Protein AF-A0A7C6XAA3-F1 (afdb_monomer_lite)

Foldseek 3Di:
DDDDDDDDDDDDDDDDDDDDPPPPPDPPPPPPPPPDDQQPPLQCPVPQVQKDDDPQKGWDQPDGPDDRIDIDGDDPDPPDDDDTDGDGDDDPPDDDDDDDDDAADQADDDAQGDWDKDWDADPVGTDDIDTPRHHHHD

Structure (mmCIF, N/CA/C/O backbone):
data_AF-A0A7C6XAA3-F1
#
_entry.id   AF-A0A7C6XAA3-F1
#
loop_
_atom_site.gro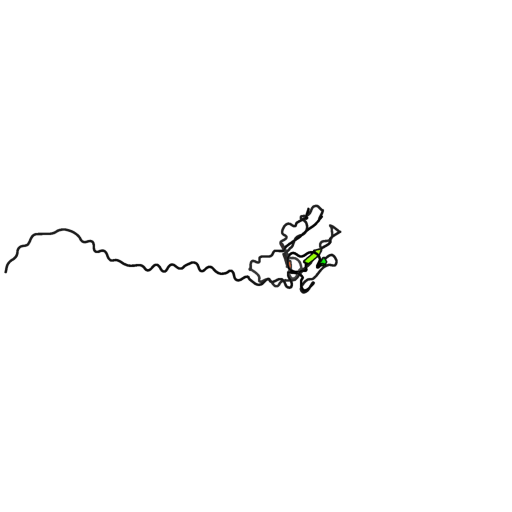up_PDB
_atom_site.id
_atom_site.type_symbol
_atom_site.label_atom_id
_atom_site.label_alt_id
_atom_site.label_comp_id
_atom_site.label_asym_id
_atom_site.label_entity_id
_atom_site.label_seq_id
_atom_site.pdbx_PDB_ins_code
_atom_site.Cartn_x
_atom_site.Cartn_y
_atom_site.Cartn_z
_atom_site.occupancy
_atom_site.B_iso_or_equiv
_atom_site.auth_seq_id
_atom_site.auth_comp_id
_atom_site.auth_asym_id
_atom_site.auth_atom_id
_atom_site.pdbx_PDB_model_num
ATOM 1 N N . MET A 1 1 ? -56.522 -53.505 77.353 1.00 36.16 1 MET A N 1
ATOM 2 C CA . MET A 1 1 ? -56.078 -54.517 78.334 1.00 36.16 1 MET A CA 1
ATOM 3 C C . MET A 1 1 ? -54.558 -54.628 78.217 1.00 36.16 1 MET A C 1
ATOM 5 O O . MET A 1 1 ? -54.114 -54.960 77.136 1.00 36.16 1 MET A O 1
ATOM 9 N N . ILE A 1 2 ? -53.835 -54.215 79.269 1.00 33.59 2 ILE A N 1
ATOM 10 C CA . ILE A 1 2 ? -52.458 -54.555 79.731 1.00 33.59 2 ILE A CA 1
ATOM 11 C C . ILE A 1 2 ? -51.347 -54.924 78.692 1.00 33.59 2 ILE A C 1
ATOM 13 O O . ILE A 1 2 ? -51.520 -55.818 77.875 1.00 33.59 2 ILE A O 1
ATOM 17 N N . HIS A 1 3 ? -50.172 -54.269 78.796 1.00 34.50 3 HIS A N 1
ATOM 18 C CA . HIS A 1 3 ? -48.924 -54.487 78.011 1.00 34.50 3 HIS A CA 1
ATOM 19 C C . HIS A 1 3 ? -48.071 -55.687 78.526 1.00 34.50 3 HIS A C 1
ATOM 21 O O . HIS A 1 3 ? -48.360 -56.170 79.621 1.00 34.50 3 HIS A O 1
ATOM 27 N N . PRO A 1 4 ? -47.040 -56.189 77.792 1.00 48.34 4 PRO A N 1
ATOM 28 C CA . PRO A 1 4 ? -45.675 -55.592 77.729 1.00 48.34 4 PRO A CA 1
ATOM 29 C C . PRO A 1 4 ? -45.089 -55.546 76.285 1.00 48.34 4 PRO A C 1
ATOM 31 O O . PRO A 1 4 ? -45.446 -56.362 75.448 1.00 48.34 4 PRO A O 1
ATOM 34 N N . LEU A 1 5 ? -44.303 -54.558 75.828 1.00 41.59 5 LEU A N 1
ATOM 35 C CA . LEU A 1 5 ? -42.982 -54.052 76.265 1.00 41.59 5 LEU A CA 1
ATOM 36 C C . LEU A 1 5 ? -41.812 -55.054 76.155 1.00 41.59 5 LEU A C 1
ATOM 38 O O . LEU A 1 5 ? -41.579 -55.815 77.083 1.00 41.59 5 LEU A O 1
ATOM 42 N N . TYR A 1 6 ? -41.005 -54.925 75.091 1.00 39.94 6 TYR A N 1
ATOM 43 C CA . TYR A 1 6 ? -39.543 -55.123 75.112 1.00 39.94 6 TYR A CA 1
ATOM 44 C C . TYR A 1 6 ? -38.857 -54.126 74.154 1.00 39.94 6 TYR A C 1
ATOM 46 O O . TYR A 1 6 ? -39.499 -53.544 73.280 1.00 39.94 6 TYR A O 1
ATOM 54 N N . SER A 1 7 ? -37.578 -53.842 74.401 1.00 41.66 7 SER A N 1
ATOM 55 C CA . SER A 1 7 ? -36.914 -52.575 74.057 1.00 41.66 7 SER A CA 1
ATOM 56 C C . SER A 1 7 ? -36.019 -52.577 72.805 1.00 41.66 7 SER A C 1
ATOM 58 O O . SER A 1 7 ? -35.316 -53.546 72.545 1.00 41.66 7 SER A O 1
ATOM 60 N N . PHE A 1 8 ? -36.017 -51.416 72.126 1.00 38.66 8 PHE A N 1
ATOM 61 C CA . PHE A 1 8 ? -34.924 -50.678 71.437 1.00 38.66 8 PHE A CA 1
ATOM 62 C C . PHE A 1 8 ? -33.473 -51.214 71.560 1.00 38.66 8 PHE A C 1
ATOM 64 O O . PHE A 1 8 ? -33.166 -51.783 72.608 1.00 38.66 8 PHE A O 1
ATOM 71 N N . PRO A 1 9 ? -32.515 -50.898 70.639 1.00 58.03 9 PRO A N 1
ATOM 72 C CA . PRO A 1 9 ? -32.498 -49.878 69.548 1.00 58.03 9 PRO A CA 1
ATOM 73 C C . PRO A 1 9 ? -32.316 -50.508 68.116 1.00 58.03 9 PRO A C 1
ATOM 75 O O . PRO A 1 9 ? -32.640 -51.677 67.980 1.00 58.03 9 PRO A O 1
ATOM 78 N N . TRP A 1 10 ? -31.838 -49.902 66.996 1.00 34.19 10 TRP A N 1
ATOM 79 C CA . TRP A 1 10 ? -31.303 -48.556 66.653 1.00 34.19 10 TRP A CA 1
ATOM 80 C C . TRP A 1 10 ? -31.579 -48.090 65.184 1.00 34.19 10 TRP A C 1
ATOM 82 O O . TRP A 1 10 ? -31.523 -48.871 64.246 1.00 34.19 10 TRP A O 1
ATOM 92 N N . ARG A 1 11 ? -31.742 -46.761 65.022 1.00 43.72 11 ARG A N 1
ATOM 93 C CA . ARG A 1 11 ? -31.276 -45.827 63.948 1.00 43.72 11 ARG A CA 1
ATOM 94 C C . ARG A 1 11 ? -31.493 -46.096 62.433 1.00 43.72 11 ARG A C 1
ATOM 96 O O . ARG A 1 11 ? -30.630 -46.609 61.736 1.00 43.72 11 ARG A O 1
ATOM 103 N N . LEU A 1 12 ? -32.584 -45.494 61.941 1.00 47.97 12 LEU A N 1
ATOM 104 C CA . LEU A 1 12 ? -32.728 -44.601 60.763 1.00 47.97 12 LEU A CA 1
ATOM 105 C C . LEU A 1 12 ? -31.560 -44.421 59.760 1.00 47.97 12 LEU A C 1
ATOM 107 O O . LEU A 1 12 ? -30.482 -43.964 60.136 1.00 47.97 12 LEU A O 1
ATOM 111 N N . ALA A 1 13 ? -31.906 -44.477 58.466 1.00 40.84 13 ALA A N 1
ATOM 112 C CA . ALA A 1 13 ? -31.359 -43.592 57.428 1.00 40.84 13 ALA A CA 1
ATOM 113 C C . ALA A 1 13 ? -32.407 -43.327 56.321 1.00 40.84 13 ALA A C 1
ATOM 115 O O . ALA A 1 13 ? -32.604 -44.142 55.423 1.00 40.84 13 ALA A O 1
ATOM 116 N N . THR A 1 14 ? -33.106 -42.191 56.388 1.00 50.28 14 THR A N 1
ATOM 117 C CA . THR A 1 14 ? -34.051 -41.739 55.350 1.00 50.28 14 THR A CA 1
ATOM 118 C C . THR A 1 14 ? -33.291 -41.038 54.221 1.00 50.28 14 THR A C 1
ATOM 120 O O . THR A 1 14 ? -32.692 -39.989 54.445 1.00 50.28 14 THR A O 1
ATOM 123 N N . GLY A 1 15 ? -33.319 -41.590 53.005 1.00 40.31 15 GLY A N 1
ATOM 124 C CA . GLY A 1 15 ? -32.700 -40.978 51.824 1.00 40.31 15 GLY A CA 1
ATOM 125 C C . GLY A 1 15 ? -33.667 -40.063 51.071 1.00 40.31 15 GLY A C 1
ATOM 126 O O . GLY A 1 15 ? -34.542 -40.548 50.359 1.00 40.31 15 GLY A O 1
ATOM 127 N N . LEU A 1 16 ? -33.503 -38.744 51.203 1.00 44.72 16 LEU A N 1
ATOM 128 C CA . LEU A 1 16 ? -34.243 -37.752 50.417 1.00 44.72 16 LEU A CA 1
ATOM 129 C C . LEU A 1 16 ? -33.559 -37.567 49.049 1.00 44.72 16 LEU A C 1
ATOM 131 O O . LEU A 1 16 ? -32.454 -37.030 48.983 1.00 44.72 16 LEU A O 1
ATOM 135 N N . VAL A 1 17 ? -34.197 -37.989 47.954 1.00 45.12 17 VAL A N 1
ATOM 136 C CA . VAL A 1 17 ? -33.657 -37.778 46.598 1.00 45.12 17 VAL A CA 1
ATOM 137 C C . VAL A 1 17 ? -34.003 -36.368 46.118 1.00 45.12 17 VAL A C 1
ATOM 139 O O . VAL A 1 17 ? -35.103 -36.118 45.630 1.00 45.12 17 VAL A O 1
ATOM 142 N N . VAL A 1 18 ? -33.048 -35.443 46.231 1.00 46.06 18 VAL A N 1
ATOM 143 C CA . VAL A 1 18 ? -33.117 -34.134 45.564 1.00 46.06 18 VAL A CA 1
ATOM 144 C C . VAL A 1 18 ? -32.502 -34.269 44.174 1.00 46.06 18 VAL A C 1
ATOM 146 O O . VAL A 1 18 ? -31.283 -34.304 44.021 1.00 46.06 18 VAL A O 1
ATOM 149 N N . ALA A 1 19 ? -33.347 -34.342 43.147 1.00 46.38 19 ALA A N 1
ATOM 150 C CA . ALA A 1 19 ? -32.900 -34.306 41.761 1.00 46.38 19 ALA A CA 1
ATOM 151 C C . ALA A 1 19 ? -32.546 -32.861 41.359 1.00 46.38 19 ALA A C 1
ATOM 153 O O . ALA A 1 19 ? -33.419 -32.085 40.971 1.00 46.38 19 ALA A O 1
ATOM 154 N N . LEU A 1 20 ? -31.262 -32.492 41.443 1.00 46.56 20 LEU A N 1
ATOM 155 C CA . LEU A 1 20 ? -30.773 -31.258 40.823 1.00 46.56 20 LEU A CA 1
ATOM 156 C C . LEU A 1 20 ? -30.768 -31.411 39.296 1.00 46.56 20 LEU A C 1
ATOM 158 O O . LEU A 1 20 ? -29.920 -32.100 38.729 1.00 46.56 20 LEU A O 1
ATOM 162 N N . LEU A 1 21 ? -31.681 -30.706 38.628 1.00 50.47 21 LEU A N 1
ATOM 163 C CA . LEU A 1 21 ? -31.586 -30.437 37.195 1.00 50.47 21 LEU A CA 1
ATOM 164 C C . LEU A 1 21 ? -30.435 -29.454 36.945 1.00 50.47 21 LEU A C 1
ATOM 166 O O . LEU A 1 21 ? -30.611 -28.237 36.991 1.00 50.47 21 LEU A O 1
ATOM 170 N N . LEU A 1 22 ? -29.246 -29.994 36.674 1.00 52.75 22 LEU A N 1
ATOM 171 C CA . LEU A 1 22 ? -28.135 -29.228 36.116 1.00 52.75 22 LEU A CA 1
ATOM 172 C C . LEU A 1 22 ? -28.499 -28.803 34.690 1.00 52.75 22 LEU A C 1
ATOM 174 O O . LEU A 1 22 ? -28.335 -29.566 33.738 1.00 52.75 22 LEU A O 1
ATOM 178 N N . LEU A 1 23 ? -28.988 -27.571 34.544 1.00 56.72 23 LEU A N 1
ATOM 179 C CA . LEU A 1 23 ? -29.132 -26.940 33.240 1.00 56.72 23 LEU A CA 1
ATOM 180 C C . LEU A 1 23 ? -27.726 -26.664 32.691 1.00 56.72 23 LEU A C 1
ATOM 182 O O . LEU A 1 23 ? -27.090 -25.672 33.044 1.00 56.72 23 LEU A O 1
ATOM 186 N N . ALA A 1 24 ? -27.222 -27.577 31.862 1.00 61.69 24 ALA A N 1
ATOM 187 C CA . ALA A 1 24 ? -25.940 -27.414 31.197 1.00 61.69 24 ALA A CA 1
ATOM 188 C C . ALA A 1 24 ? -26.014 -26.210 30.246 1.00 61.69 24 ALA A C 1
ATOM 190 O O . ALA A 1 24 ? -26.561 -26.302 29.146 1.00 61.69 24 ALA A O 1
ATOM 191 N N . ALA A 1 25 ? -25.460 -25.076 30.676 1.00 64.69 25 ALA A N 1
ATOM 192 C CA . ALA A 1 25 ? -25.227 -23.929 29.816 1.00 64.69 25 ALA A CA 1
ATOM 193 C C . ALA A 1 25 ? -24.157 -24.310 28.785 1.00 64.69 25 ALA A C 1
ATOM 195 O O . ALA A 1 25 ? -22.958 -24.167 29.028 1.00 64.69 25 ALA A O 1
ATOM 196 N N . ALA A 1 26 ? -24.595 -24.853 27.647 1.00 67.62 26 ALA A N 1
ATOM 197 C CA . ALA A 1 26 ? -23.713 -25.120 26.524 1.00 67.62 26 ALA A CA 1
ATOM 198 C C . ALA A 1 26 ? -23.015 -23.808 26.123 1.00 67.62 26 ALA A C 1
ATOM 200 O O . ALA A 1 26 ? -23.697 -22.782 26.006 1.00 67.62 26 ALA A O 1
ATOM 201 N N . PRO A 1 27 ? -21.686 -23.805 25.905 1.00 57.78 27 PRO A N 1
ATOM 202 C CA . PRO A 1 27 ? -21.018 -22.631 25.373 1.00 57.78 27 PRO A CA 1
ATOM 203 C C . PRO A 1 27 ? -21.614 -22.351 23.996 1.00 57.78 27 PRO A C 1
ATOM 205 O O . PRO A 1 27 ? -21.428 -23.126 23.057 1.00 57.78 27 PRO A O 1
ATOM 208 N N . GLN A 1 28 ? -22.364 -21.254 23.881 1.00 57.41 28 GLN A N 1
ATOM 209 C CA . GLN A 1 28 ? -22.821 -20.781 22.586 1.00 57.41 28 GLN A CA 1
ATOM 210 C C . GLN A 1 28 ? -21.577 -20.492 21.753 1.00 57.41 28 GLN A C 1
ATOM 212 O O . GLN A 1 28 ? -20.801 -19.590 22.078 1.00 57.41 28 GLN A O 1
ATOM 217 N N . ALA A 1 29 ? -21.388 -21.267 20.687 1.00 60.50 29 ALA A N 1
ATOM 218 C CA . ALA A 1 29 ? -20.433 -20.925 19.656 1.00 60.50 29 ALA A CA 1
ATOM 219 C C . ALA A 1 29 ? -20.881 -19.585 19.067 1.00 60.50 29 ALA A C 1
ATOM 221 O O . ALA A 1 29 ? -21.797 -19.530 18.248 1.00 60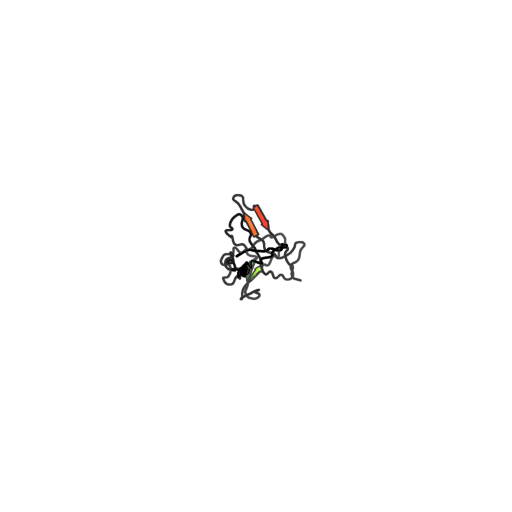.50 29 ALA A O 1
ATOM 222 N N . ARG A 1 30 ? -20.256 -18.492 19.518 1.00 60.44 30 ARG A N 1
ATOM 223 C CA . ARG A 1 30 ? -20.299 -17.230 18.788 1.00 60.44 30 ARG A CA 1
ATOM 224 C C . ARG A 1 30 ? -19.712 -17.537 17.417 1.00 60.44 30 ARG A C 1
ATOM 226 O O . ARG A 1 30 ? -18.502 -17.717 17.298 1.00 60.44 30 ARG A O 1
ATOM 233 N N . CYS A 1 31 ? -20.562 -17.590 16.394 1.00 51.16 31 CYS A N 1
ATOM 234 C CA . CYS A 1 31 ? -20.111 -17.258 15.053 1.00 51.16 31 CYS A CA 1
ATOM 235 C C . CYS A 1 31 ? -19.403 -15.910 15.188 1.00 51.16 31 CYS A C 1
ATOM 237 O O . CYS A 1 31 ? -20.000 -14.960 15.697 1.00 51.16 31 CYS A O 1
ATOM 239 N N . ALA A 1 32 ? -18.115 -15.866 14.852 1.00 62.72 32 ALA A N 1
ATOM 240 C CA . ALA A 1 32 ? -17.386 -14.615 14.860 1.00 62.72 32 ALA A CA 1
ATOM 241 C C . ALA A 1 32 ? -18.046 -13.720 13.811 1.00 62.72 32 ALA A C 1
ATOM 243 O O . ALA A 1 32 ? -17.997 -14.023 12.621 1.00 62.72 32 ALA A O 1
ATOM 244 N N . GLU A 1 33 ? -18.721 -12.672 14.272 1.00 60.47 33 GLU A N 1
ATOM 245 C CA . GLU A 1 33 ? -19.162 -11.594 13.404 1.00 60.47 33 GLU A CA 1
ATOM 246 C C . GLU A 1 33 ? -17.886 -10.959 12.848 1.00 60.47 33 GLU A C 1
ATOM 248 O O . GLU A 1 33 ? -17.031 -10.495 13.606 1.00 60.47 33 GLU A O 1
ATOM 253 N N . GLU A 1 34 ? -17.688 -11.072 11.535 1.00 68.31 34 GLU A N 1
ATOM 254 C CA . GLU A 1 34 ? -16.511 -10.520 10.878 1.00 68.31 34 GLU A CA 1
ATOM 255 C C . GLU A 1 34 ? -16.647 -8.997 10.900 1.00 68.31 34 GLU A C 1
ATOM 257 O O . GLU A 1 34 ? -17.427 -8.425 10.138 1.00 68.31 34 GLU A O 1
ATOM 262 N N . GLU A 1 35 ? -15.943 -8.348 11.835 1.00 76.12 35 GLU A N 1
ATOM 263 C CA . GLU A 1 35 ? -15.945 -6.888 11.923 1.00 76.12 35 GLU A CA 1
ATOM 264 C C . GLU A 1 35 ? -15.550 -6.292 10.561 1.00 76.12 35 GLU A C 1
ATOM 266 O O . GLU A 1 35 ? -14.582 -6.756 9.945 1.00 76.12 35 GLU A O 1
ATOM 271 N N . PRO A 1 36 ? -16.286 -5.277 10.072 1.00 88.00 36 PRO A N 1
ATOM 272 C CA . PRO A 1 36 ? -16.075 -4.742 8.737 1.00 88.00 36 PRO A CA 1
ATOM 273 C C . PRO A 1 36 ? -14.657 -4.188 8.599 1.00 88.00 36 PRO A C 1
ATOM 275 O O . PRO A 1 36 ? -14.160 -3.476 9.475 1.00 88.00 36 PRO A O 1
ATOM 278 N N . ASN A 1 37 ? -14.014 -4.484 7.468 1.00 92.62 37 ASN A N 1
ATOM 279 C CA . ASN A 1 37 ? -12.708 -3.919 7.160 1.00 92.62 37 ASN A CA 1
ATOM 280 C C . ASN A 1 37 ? -12.815 -2.386 7.083 1.00 92.62 37 ASN A C 1
ATOM 282 O O . ASN A 1 37 ? -13.629 -1.852 6.333 1.00 92.62 37 ASN A O 1
ATOM 286 N N . LEU A 1 38 ? -11.987 -1.692 7.865 1.00 94.81 38 LEU A N 1
ATOM 287 C CA . LEU A 1 38 ? -11.983 -0.229 7.970 1.00 94.81 38 LEU A CA 1
ATOM 288 C C . LEU A 1 38 ? -11.316 0.456 6.766 1.00 94.81 38 LEU A C 1
ATOM 290 O O . LEU A 1 38 ? -11.461 1.660 6.583 1.00 94.81 38 LEU A O 1
ATOM 294 N N . VAL A 1 39 ? -10.558 -0.298 5.969 1.00 95.94 39 VAL A N 1
ATOM 295 C CA . VAL A 1 39 ? -9.831 0.193 4.795 1.00 95.94 39 VAL A CA 1
ATOM 296 C C . VAL A 1 39 ? -10.778 0.264 3.598 1.00 95.94 39 VAL A C 1
ATOM 298 O O . VAL A 1 39 ? -11.273 -0.768 3.143 1.00 95.94 39 VAL A O 1
ATOM 301 N N . THR A 1 40 ? -10.984 1.457 3.032 1.00 96.94 40 THR A N 1
ATOM 302 C CA . THR A 1 40 ? -11.698 1.613 1.751 1.00 96.94 40 THR A CA 1
ATOM 303 C C . THR A 1 40 ? -10.885 0.977 0.628 1.00 96.94 40 THR A C 1
ATOM 305 O O . THR A 1 40 ? -9.668 1.177 0.575 1.00 96.94 40 THR A O 1
ATOM 308 N N . ASN A 1 41 ? -11.550 0.251 -0.281 1.00 97.25 41 ASN A N 1
ATOM 309 C CA . ASN A 1 41 ? -10.935 -0.367 -1.464 1.00 97.25 41 ASN A CA 1
ATOM 310 C C . ASN A 1 41 ? -9.627 -1.140 -1.125 1.00 97.25 41 ASN A C 1
ATOM 312 O O . ASN A 1 41 ? -8.554 -0.823 -1.643 1.00 97.25 41 ASN A O 1
ATOM 316 N N . PRO A 1 42 ? -9.680 -2.152 -0.232 1.00 96.62 42 PRO A N 1
ATOM 317 C CA . PRO A 1 42 ? -8.490 -2.870 0.239 1.00 96.62 42 PRO A CA 1
ATOM 318 C C . PRO A 1 42 ? -7.900 -3.820 -0.819 1.00 96.62 42 PRO A C 1
ATOM 320 O O . PRO A 1 42 ? -6.803 -4.342 -0.639 1.00 96.62 42 PRO A O 1
ATOM 323 N N . SER A 1 43 ? -8.634 -4.069 -1.907 1.00 96.81 43 SER A N 1
ATOM 324 C CA . SER A 1 43 ? -8.245 -4.915 -3.040 1.00 96.81 43 SER A CA 1
ATOM 325 C C . SER A 1 43 ? -7.700 -4.136 -4.242 1.00 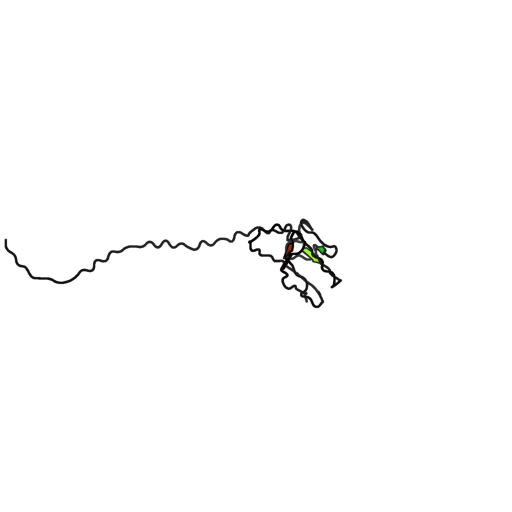96.81 43 SER A C 1
ATOM 327 O O . SER A 1 43 ? -7.193 -4.755 -5.171 1.00 96.81 43 SER A O 1
ATOM 329 N N . PHE A 1 44 ? -7.800 -2.801 -4.250 1.00 98.38 44 PHE A N 1
ATOM 330 C CA . PHE A 1 44 ? -7.480 -1.936 -5.398 1.00 98.38 44 PHE A CA 1
ATOM 331 C C . PHE A 1 44 ? -8.336 -2.183 -6.660 1.00 98.38 44 PHE A C 1
ATOM 333 O O . PHE A 1 44 ? -8.018 -1.685 -7.744 1.00 98.38 44 PHE A O 1
ATOM 340 N N . GLU A 1 45 ? -9.462 -2.898 -6.541 1.00 98.56 45 GLU A N 1
ATOM 341 C CA 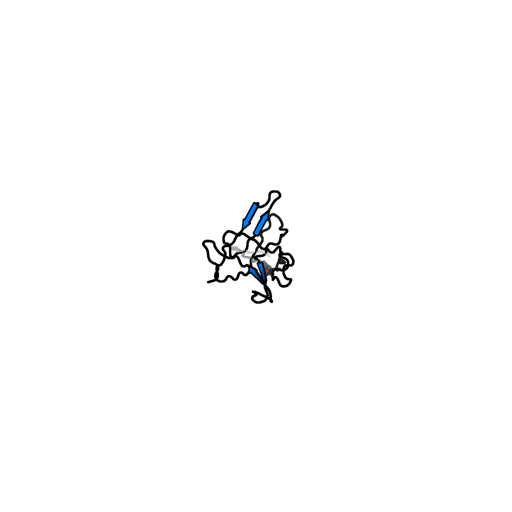. GLU A 1 45 ? -10.407 -3.092 -7.652 1.00 98.56 45 GLU A CA 1
ATOM 342 C C . GLU A 1 45 ? -11.018 -1.766 -8.127 1.00 98.56 45 GLU A C 1
ATOM 344 O O . GLU A 1 45 ? -11.239 -1.583 -9.323 1.00 98.56 45 GLU A O 1
ATOM 349 N N . GLU A 1 46 ? -11.187 -0.794 -7.228 1.00 98.25 46 GLU A N 1
ATOM 350 C CA . GLU A 1 46 ? -11.662 0.566 -7.530 1.00 98.25 46 GLU A CA 1
ATOM 351 C C . GLU A 1 46 ? -10.499 1.539 -7.820 1.00 98.25 46 GLU A C 1
ATOM 353 O O . GLU A 1 46 ? -10.592 2.751 -7.618 1.00 98.25 46 GLU A O 1
ATOM 358 N N . GLY A 1 47 ? -9.362 1.015 -8.293 1.00 97.75 47 GLY A N 1
ATOM 359 C CA . GLY A 1 47 ? -8.167 1.812 -8.556 1.00 97.75 47 GLY A CA 1
ATOM 360 C C . GLY A 1 47 ? -7.558 2.324 -7.253 1.00 97.75 47 GLY A C 1
ATOM 361 O O . GLY A 1 47 ? -7.336 1.550 -6.324 1.00 97.75 47 GLY A O 1
ATOM 362 N N . ASN A 1 48 ? -7.288 3.628 -7.174 1.00 97.38 48 ASN A N 1
ATOM 363 C CA . ASN A 1 48 ? -6.741 4.286 -5.985 1.00 97.38 48 ASN A CA 1
ATOM 364 C C . ASN A 1 48 ? -7.806 4.964 -5.101 1.00 97.38 48 ASN A C 1
ATOM 366 O O . ASN A 1 48 ? -7.456 5.817 -4.289 1.00 97.38 48 ASN A O 1
ATOM 370 N N . ALA A 1 49 ? -9.094 4.624 -5.239 1.00 97.94 49 ALA A N 1
ATOM 371 C CA . ALA A 1 49 ? -10.148 5.182 -4.389 1.00 97.94 49 ALA A CA 1
ATOM 372 C C . ALA A 1 49 ? -9.802 5.004 -2.896 1.00 97.94 49 ALA A C 1
ATOM 374 O O . ALA A 1 49 ? -9.494 3.893 -2.470 1.00 97.94 49 ALA A O 1
ATOM 375 N N . GLY A 1 50 ? -9.803 6.097 -2.123 1.00 96.62 50 GLY A N 1
ATOM 376 C CA . GLY A 1 50 ? -9.409 6.118 -0.704 1.00 96.62 50 GLY A CA 1
ATOM 377 C C . GLY A 1 50 ? -7.898 6.165 -0.419 1.00 96.62 50 GLY A C 1
ATOM 378 O O . GLY A 1 50 ? -7.518 6.387 0.727 1.00 96.62 50 GLY A O 1
ATOM 379 N N . TRP A 1 51 ? -7.030 6.008 -1.426 1.00 97.88 51 TRP A N 1
ATOM 380 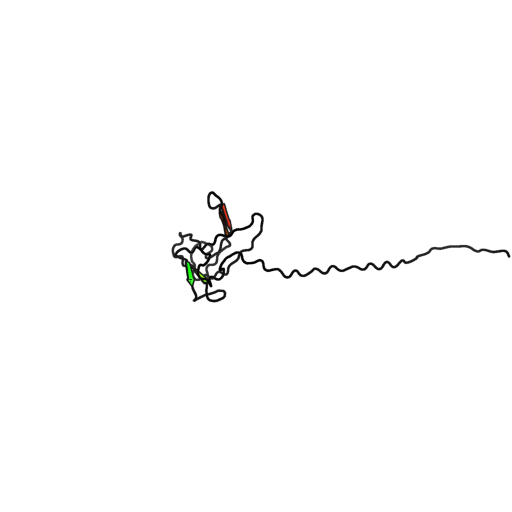C CA . TRP A 1 51 ? -5.577 5.898 -1.252 1.00 97.88 51 TRP A CA 1
ATOM 381 C C . TRP A 1 51 ? -4.799 7.071 -1.861 1.00 97.88 51 TRP A C 1
ATOM 383 O O . TRP A 1 51 ? -4.872 7.348 -3.061 1.00 97.88 51 TRP A O 1
ATOM 393 N N . THR A 1 52 ? -3.942 7.690 -1.050 1.00 97.62 52 THR A N 1
ATOM 394 C CA . THR A 1 52 ? -2.871 8.575 -1.520 1.00 97.62 52 THR A CA 1
ATOM 395 C C . THR A 1 52 ? -1.702 7.712 -1.986 1.00 97.62 52 THR A C 1
ATOM 397 O O . THR A 1 52 ? -1.087 7.017 -1.177 1.00 97.62 52 THR A O 1
ATOM 400 N N . LEU A 1 53 ? -1.392 7.750 -3.285 1.00 97.44 53 LEU A N 1
ATOM 401 C CA . LEU A 1 53 ? -0.313 6.969 -3.897 1.00 97.44 53 LEU A CA 1
ATOM 402 C C . LEU A 1 53 ? 0.836 7.886 -4.361 1.00 97.44 53 LEU A C 1
ATOM 404 O O . LEU A 1 53 ? 0.609 8.754 -5.207 1.00 97.44 53 LEU A O 1
ATOM 408 N N . PRO A 1 54 ? 2.071 7.706 -3.856 1.00 95.56 54 PRO A N 1
ATOM 409 C CA . PRO A 1 54 ? 3.266 8.321 -4.433 1.00 95.56 54 PRO A CA 1
ATOM 410 C C . PRO A 1 54 ? 3.527 7.823 -5.862 1.00 95.56 54 PRO A C 1
ATOM 412 O O . PRO A 1 54 ? 3.134 6.719 -6.218 1.00 95.56 54 PRO A O 1
ATOM 415 N N . ALA A 1 55 ? 4.269 8.585 -6.671 1.00 92.88 55 ALA A N 1
ATOM 416 C CA . ALA A 1 55 ? 4.507 8.266 -8.089 1.00 92.88 55 ALA A CA 1
ATOM 417 C C . ALA A 1 55 ? 5.262 6.940 -8.361 1.00 92.88 55 ALA A C 1
ATOM 419 O O . ALA A 1 55 ? 5.296 6.476 -9.496 1.00 92.88 55 ALA A O 1
ATOM 420 N N . THR A 1 56 ? 5.879 6.335 -7.340 1.00 94.38 56 THR A N 1
ATOM 421 C CA . THR A 1 56 ? 6.502 4.997 -7.390 1.00 94.38 56 THR A CA 1
ATOM 422 C C . THR A 1 56 ? 5.500 3.847 -7.239 1.00 94.38 56 THR A C 1
ATOM 424 O O . THR A 1 56 ? 5.887 2.683 -7.372 1.00 94.38 56 THR A O 1
ATOM 427 N N . TYR A 1 57 ? 4.235 4.157 -6.946 1.00 97.31 57 TYR A N 1
ATOM 428 C CA . TYR A 1 57 ? 3.145 3.209 -6.751 1.00 97.31 57 TYR A CA 1
ATOM 429 C C . TYR A 1 57 ? 2.144 3.271 -7.909 1.00 97.31 57 TYR A C 1
ATOM 431 O O . TYR A 1 57 ? 1.731 4.350 -8.331 1.00 97.31 57 TYR A O 1
ATOM 439 N N . THR A 1 58 ? 1.692 2.104 -8.367 1.00 98.00 58 THR A N 1
ATOM 440 C CA . THR A 1 58 ? 0.741 1.969 -9.478 1.00 98.00 58 THR A CA 1
ATOM 441 C C . THR A 1 58 ? -0.220 0.821 -9.199 1.00 98.00 58 THR A C 1
ATOM 443 O O . THR A 1 58 ? 0.206 -0.255 -8.780 1.00 98.00 58 THR A O 1
ATOM 446 N N . VAL A 1 59 ? -1.514 1.018 -9.463 1.00 98.50 59 VAL A N 1
ATOM 447 C CA . VAL A 1 59 ? -2.484 -0.087 -9.477 1.00 98.50 59 VAL A CA 1
ATOM 448 C C . VAL A 1 59 ? -2.368 -0.826 -10.809 1.00 98.50 59 VAL A C 1
ATOM 450 O O . VAL A 1 59 ? -2.468 -0.208 -11.868 1.00 98.50 59 VAL A O 1
ATOM 453 N N . VAL A 1 60 ? -2.131 -2.133 -10.747 1.00 98.44 60 VAL A N 1
ATOM 454 C CA . VAL A 1 60 ? -1.871 -3.016 -11.896 1.00 98.44 60 VAL A CA 1
ATOM 455 C C . VAL A 1 60 ? -2.889 -4.154 -11.952 1.00 98.44 60 VAL A C 1
ATOM 457 O O . VAL A 1 60 ? -3.534 -4.444 -10.947 1.00 98.44 60 VAL A O 1
ATOM 460 N N . ASP A 1 61 ? -3.026 -4.798 -13.113 1.00 98.19 61 ASP A N 1
ATOM 461 C CA . ASP A 1 61 ? -3.965 -5.901 -13.372 1.00 98.19 61 ASP A CA 1
ATOM 462 C C . ASP A 1 61 ? -3.313 -7.184 -13.942 1.00 98.19 61 ASP A C 1
ATOM 464 O O . ASP A 1 61 ? -3.998 -8.125 -14.342 1.00 98.19 61 ASP A O 1
ATOM 468 N N . ASP A 1 62 ? -1.978 -7.249 -13.941 1.00 97.38 62 ASP A N 1
ATOM 469 C CA . ASP A 1 62 ? -1.171 -8.395 -14.389 1.00 97.38 62 ASP A CA 1
ATOM 470 C C . ASP A 1 62 ? -0.870 -9.410 -13.266 1.00 97.38 62 ASP A C 1
ATOM 472 O O . ASP A 1 62 ? -0.620 -10.588 -13.527 1.00 97.38 62 ASP A O 1
ATOM 476 N N . VAL A 1 63 ? -0.891 -8.961 -12.008 1.00 95.88 63 VAL A N 1
ATOM 477 C CA . VAL A 1 63 ? -0.689 -9.768 -10.801 1.00 95.88 63 VAL A CA 1
ATOM 478 C C . VAL A 1 63 ? -1.651 -9.285 -9.719 1.00 95.88 63 VAL A C 1
ATOM 480 O O . VAL A 1 63 ? -1.686 -8.097 -9.405 1.00 95.88 63 VAL A O 1
ATOM 483 N N . ALA A 1 64 ? -2.377 -10.211 -9.094 1.00 97.50 64 ALA A N 1
ATOM 484 C CA . ALA A 1 64 ? -3.256 -9.936 -7.960 1.00 97.50 64 ALA A CA 1
ATOM 485 C C . ALA A 1 64 ? -3.205 -11.082 -6.938 1.00 97.50 64 ALA A C 1
ATOM 487 O O . ALA A 1 64 ? -2.971 -12.233 -7.306 1.00 97.50 64 ALA A O 1
ATOM 488 N N . HIS A 1 65 ? -3.438 -10.775 -5.658 1.00 97.12 65 HIS A N 1
ATOM 489 C CA . HIS A 1 65 ? -3.688 -11.805 -4.639 1.00 97.12 65 HIS A CA 1
ATOM 490 C C . HIS A 1 65 ? -5.122 -12.356 -4.746 1.00 97.12 65 HIS A C 1
ATOM 492 O O . HIS A 1 65 ? -5.365 -13.549 -4.588 1.00 97.12 65 HIS A O 1
ATOM 498 N N . SER A 1 66 ? -6.076 -11.473 -5.030 1.00 96.25 66 SER A N 1
ATOM 499 C CA . SER A 1 66 ? -7.504 -11.762 -5.144 1.00 96.25 66 SER A CA 1
ATOM 500 C C . SER A 1 66 ? -8.125 -10.781 -6.129 1.00 96.25 66 SER A C 1
ATOM 502 O O . SER A 1 66 ? -7.711 -9.627 -6.155 1.00 96.25 66 SER A O 1
ATOM 504 N N . GLY A 1 67 ? -9.134 -11.208 -6.888 1.00 97.12 67 GLY A N 1
ATOM 505 C CA . GLY A 1 67 ? -9.745 -10.361 -7.913 1.00 97.12 67 GLY A CA 1
ATOM 506 C C . GLY A 1 67 ? -8.876 -10.269 -9.167 1.00 97.12 67 GLY A C 1
ATOM 507 O O . GLY A 1 67 ? -8.411 -11.289 -9.675 1.00 97.12 67 GLY A O 1
ATOM 508 N N . LYS A 1 68 ? -8.710 -9.056 -9.687 1.00 98.31 68 LYS A N 1
ATOM 509 C CA . LYS A 1 68 ? -7.956 -8.726 -10.900 1.00 98.31 68 LYS A CA 1
ATOM 510 C C . LYS A 1 6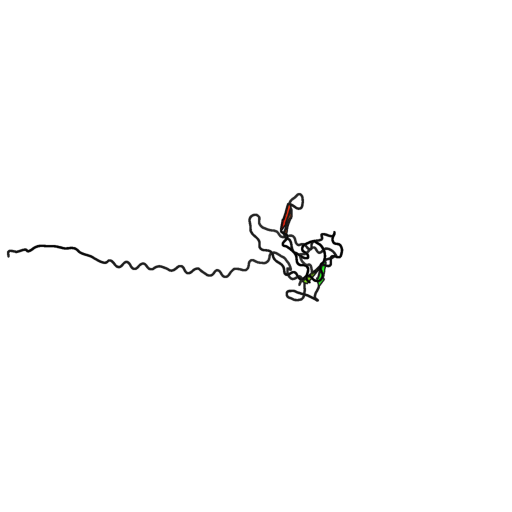8 ? -6.852 -7.705 -10.657 1.00 98.31 68 LYS A C 1
ATOM 512 O O . LYS A 1 68 ? -5.949 -7.646 -11.480 1.00 98.31 68 LYS A O 1
ATOM 517 N N . ARG A 1 69 ? -6.916 -6.901 -9.591 1.00 98.62 69 ARG A N 1
ATOM 518 C CA . ARG A 1 69 ? -6.000 -5.776 -9.359 1.00 98.62 69 ARG A CA 1
ATOM 519 C C . ARG A 1 69 ? -5.133 -5.947 -8.116 1.00 98.62 69 ARG A C 1
ATOM 521 O O . ARG A 1 69 ? -5.444 -6.700 -7.197 1.00 98.62 69 ARG A O 1
ATOM 528 N N . SER A 1 70 ? -4.009 -5.237 -8.093 1.00 98.44 70 SER A N 1
ATOM 529 C CA . SER A 1 70 ? -3.218 -5.021 -6.880 1.00 98.44 70 SER A CA 1
ATOM 530 C C . SER A 1 70 ? -2.397 -3.737 -6.964 1.00 98.44 70 SER A C 1
ATOM 532 O O . SER A 1 70 ? -2.278 -3.121 -8.025 1.00 98.44 70 SER A O 1
ATOM 534 N N . LEU A 1 71 ? -1.819 -3.330 -5.835 1.00 98.00 71 LEU A N 1
ATOM 535 C CA . LEU A 1 71 ? -0.877 -2.222 -5.769 1.00 98.00 71 LEU A CA 1
ATOM 536 C C . LEU A 1 71 ? 0.558 -2.728 -5.968 1.00 98.00 71 LEU A C 1
ATOM 538 O O . LEU A 1 71 ? 1.063 -3.523 -5.175 1.00 98.00 71 LEU A O 1
ATOM 542 N N . ARG A 1 72 ? 1.238 -2.224 -6.999 1.00 97.31 72 ARG A N 1
ATOM 543 C CA . ARG A 1 72 ? 2.672 -2.427 -7.238 1.00 97.31 72 ARG A CA 1
ATOM 544 C C . ARG A 1 72 ? 3.452 -1.206 -6.766 1.00 97.31 72 ARG A C 1
ATOM 546 O O . ARG A 1 72 ? 3.038 -0.080 -7.023 1.00 97.31 72 ARG A O 1
ATOM 553 N N . VAL A 1 73 ? 4.611 -1.437 -6.155 1.00 95.31 73 VAL A N 1
ATOM 554 C CA . VAL A 1 73 ? 5.631 -0.410 -5.908 1.00 95.31 73 VAL A CA 1
ATOM 555 C C . VAL A 1 73 ? 6.914 -0.776 -6.642 1.00 95.31 73 VAL A C 1
ATOM 557 O O . VAL A 1 73 ? 7.319 -1.938 -6.646 1.00 95.31 73 VAL A O 1
ATOM 560 N N . LEU A 1 74 ? 7.559 0.215 -7.253 1.00 92.81 74 LEU A N 1
ATOM 561 C CA . LEU A 1 74 ? 8.931 0.110 -7.737 1.00 92.81 74 LEU A CA 1
ATOM 562 C C . LEU A 1 74 ? 9.761 1.198 -7.059 1.00 92.81 74 LEU A C 1
ATOM 564 O O . LEU A 1 74 ? 9.634 2.375 -7.396 1.00 92.81 74 LEU A O 1
ATOM 568 N N . ASN A 1 75 ? 10.614 0.805 -6.111 1.00 90.19 75 ASN A N 1
ATOM 569 C CA . ASN A 1 75 ? 11.613 1.704 -5.548 1.00 90.19 75 ASN A CA 1
ATOM 570 C C . ASN A 1 75 ? 13.000 1.374 -6.112 1.00 90.19 75 ASN A C 1
ATOM 572 O O . ASN A 1 75 ? 13.491 0.259 -5.950 1.00 90.19 75 ASN A O 1
ATOM 576 N N . THR A 1 76 ? 13.619 2.348 -6.777 1.00 89.81 76 THR A N 1
ATOM 577 C CA . THR A 1 76 ? 14.976 2.257 -7.341 1.00 89.81 76 THR A CA 1
ATOM 578 C C . THR A 1 76 ? 16.003 3.064 -6.544 1.00 89.81 76 THR A C 1
ATOM 580 O O . THR A 1 76 ? 17.154 3.153 -6.959 1.00 89.81 76 THR A O 1
ATOM 583 N N . ASP A 1 77 ? 15.583 3.707 -5.455 1.00 89.88 77 ASP A N 1
ATOM 584 C CA . ASP A 1 77 ? 16.377 4.647 -4.669 1.00 89.88 77 ASP A CA 1
ATOM 585 C C . ASP A 1 77 ? 16.247 4.262 -3.180 1.00 89.88 77 ASP A C 1
ATOM 587 O O . ASP A 1 77 ? 15.183 4.469 -2.588 1.00 89.88 77 ASP A O 1
ATOM 591 N N . PRO A 1 78 ? 17.272 3.634 -2.571 1.00 85.50 78 PRO A N 1
ATOM 592 C CA . PRO A 1 78 ? 17.169 3.091 -1.216 1.00 85.50 78 PRO A CA 1
ATOM 593 C C . PRO A 1 78 ? 16.947 4.173 -0.151 1.00 85.50 78 PRO A C 1
ATOM 595 O O . PRO A 1 78 ? 16.422 3.859 0.913 1.00 85.50 78 PRO A O 1
ATOM 598 N N . ASP A 1 79 ? 17.275 5.434 -0.450 1.00 87.62 79 ASP A N 1
ATOM 599 C CA . ASP A 1 79 ? 17.075 6.567 0.456 1.00 87.62 79 ASP A CA 1
ATOM 600 C C . ASP A 1 79 ? 15.648 7.156 0.357 1.00 87.62 79 ASP A C 1
ATOM 602 O O . ASP A 1 79 ? 15.262 8.017 1.153 1.00 87.62 79 ASP A O 1
ATOM 606 N N . ARG A 1 80 ? 14.815 6.691 -0.593 1.00 85.81 80 ARG A N 1
ATOM 607 C CA . ARG A 1 80 ? 13.407 7.113 -0.711 1.00 85.81 80 ARG A CA 1
ATOM 608 C C . ARG A 1 80 ? 12.482 6.287 0.163 1.00 85.81 80 ARG A C 1
ATOM 610 O O . ARG A 1 80 ? 12.015 5.218 -0.226 1.00 85.81 80 ARG A O 1
ATOM 617 N N . TYR A 1 81 ? 12.099 6.880 1.286 1.00 84.38 81 TYR A N 1
ATOM 618 C CA . TYR A 1 81 ? 10.968 6.429 2.083 1.00 84.38 81 TYR A CA 1
ATOM 619 C C . TYR A 1 81 ? 9.671 7.099 1.598 1.00 84.38 81 TYR A C 1
ATOM 621 O O . TYR A 1 81 ? 9.448 8.289 1.820 1.00 84.38 81 TYR A O 1
ATOM 629 N N . LEU A 1 82 ? 8.825 6.345 0.893 1.00 90.81 82 LEU A N 1
ATOM 630 C CA . LEU A 1 82 ? 7.530 6.795 0.374 1.00 90.81 82 LEU A CA 1
ATOM 631 C C . LEU A 1 82 ? 6.459 5.770 0.747 1.00 90.81 82 LEU A C 1
ATOM 633 O O . LEU A 1 82 ? 6.682 4.577 0.569 1.00 90.81 82 LEU A O 1
ATOM 637 N N . LEU A 1 83 ? 5.297 6.234 1.210 1.00 94.00 83 LEU A N 1
ATOM 638 C CA . LEU A 1 83 ? 4.189 5.376 1.631 1.00 94.00 83 LEU A CA 1
ATOM 639 C C . LEU A 1 83 ? 2.943 5.618 0.777 1.00 94.00 83 LEU A C 1
ATOM 641 O O . LEU A 1 83 ? 2.502 6.756 0.615 1.00 94.00 83 LEU A O 1
ATOM 645 N N . ALA A 1 84 ? 2.346 4.535 0.282 1.00 96.94 84 ALA A N 1
ATOM 646 C CA . ALA A 1 84 ? 0.942 4.531 -0.110 1.00 96.94 84 ALA A CA 1
ATOM 647 C C . ALA A 1 84 ? 0.081 4.473 1.159 1.00 96.94 84 ALA A C 1
ATOM 649 O O . ALA A 1 84 ? 0.240 3.554 1.962 1.00 96.94 84 ALA A O 1
ATOM 650 N N . ALA A 1 85 ? -0.805 5.449 1.352 1.00 96.69 85 ALA A N 1
ATOM 651 C CA . ALA A 1 85 ? -1.482 5.652 2.630 1.00 96.69 85 ALA A CA 1
ATOM 652 C C . ALA A 1 85 ? -2.966 6.008 2.478 1.00 96.69 85 ALA A C 1
ATOM 654 O O . ALA A 1 85 ? -3.369 6.699 1.542 1.00 96.69 85 ALA A O 1
ATOM 655 N N . GLN A 1 86 ? -3.760 5.581 3.457 1.00 96.06 86 GLN A N 1
ATOM 656 C CA . GLN A 1 86 ? -5.146 5.987 3.674 1.00 96.06 86 GLN A CA 1
ATOM 657 C C . GLN A 1 86 ? -5.290 6.370 5.156 1.00 96.06 86 GLN A C 1
ATOM 659 O O . GLN A 1 86 ? -4.906 5.567 6.010 1.00 96.06 86 GLN A O 1
ATOM 664 N N . PRO A 1 87 ? -5.805 7.567 5.497 1.00 93.62 87 PRO A N 1
ATOM 665 C CA . PRO A 1 87 ? -6.097 7.911 6.884 1.00 93.62 87 PRO A CA 1
ATOM 666 C C . PRO A 1 87 ? -7.275 7.069 7.393 1.00 93.62 87 PRO A C 1
ATOM 668 O O . PRO A 1 87 ? -8.268 6.902 6.687 1.00 93.62 87 PRO A O 1
ATOM 671 N N . LEU A 1 88 ? -7.176 6.560 8.623 1.00 92.62 88 LEU A N 1
ATOM 672 C CA . LEU A 1 88 ? -8.229 5.778 9.276 1.00 92.62 88 LEU A CA 1
ATOM 673 C C . LEU A 1 88 ? -8.628 6.434 10.601 1.00 92.62 88 LEU A C 1
ATOM 675 O O . LEU A 1 88 ? -7.777 6.696 11.451 1.00 92.62 88 LEU A O 1
ATOM 679 N N . GLU A 1 89 ? -9.927 6.650 10.805 1.00 89.44 89 GLU A N 1
ATOM 680 C CA . GLU A 1 89 ? -10.465 7.102 12.091 1.00 89.44 89 GLU A CA 1
ATOM 681 C C . GLU A 1 89 ? -10.589 5.913 13.056 1.00 89.44 89 GLU A C 1
ATOM 683 O O . GLU A 1 89 ? -11.563 5.158 13.046 1.00 89.44 89 GLU A O 1
ATOM 688 N N . LEU A 1 90 ? -9.568 5.729 13.894 1.00 88.31 90 LEU A N 1
ATOM 689 C CA . LEU A 1 90 ? -9.531 4.683 14.916 1.00 88.31 90 LEU A CA 1
ATOM 690 C C . LEU A 1 90 ? -10.045 5.203 16.266 1.00 88.31 90 LEU A C 1
ATOM 692 O O . LEU A 1 90 ? -9.811 6.349 16.648 1.00 88.31 90 LEU A O 1
ATOM 696 N N . LYS A 1 91 ? -10.720 4.338 17.030 1.00 88.44 91 LYS A N 1
ATOM 697 C CA . LYS A 1 91 ? -11.224 4.661 18.371 1.00 88.44 91 LYS A CA 1
ATOM 698 C C . LYS A 1 91 ? -10.097 4.502 19.405 1.00 88.44 91 LYS A C 1
ATOM 700 O O . LYS A 1 91 ? -9.529 3.410 19.498 1.00 88.44 91 LYS A O 1
ATOM 705 N N . PRO A 1 92 ? -9.781 5.531 20.215 1.00 87.12 92 PRO A N 1
ATOM 706 C CA . PRO A 1 92 ? -8.778 5.417 21.272 1.00 87.12 92 PRO A CA 1
ATOM 707 C C . PRO A 1 92 ? -9.093 4.291 22.267 1.00 87.12 92 PRO A C 1
ATOM 709 O O . PRO A 1 92 ? -10.248 4.072 22.625 1.00 87.12 92 PRO A O 1
ATOM 712 N N . GLY A 1 93 ? -8.056 3.587 22.727 1.00 88.31 93 GLY A N 1
ATOM 713 C CA . GLY A 1 93 ? -8.179 2.482 23.687 1.00 88.31 93 GLY A CA 1
ATOM 714 C C . GLY A 1 93 ? -8.641 1.141 23.099 1.00 88.31 93 GLY A C 1
ATOM 715 O O . GLY A 1 93 ? -8.718 0.164 23.841 1.00 88.31 93 GLY A O 1
ATOM 716 N N . MET A 1 94 ? -8.917 1.066 21.793 1.00 90.00 94 MET A N 1
ATOM 717 C CA . MET A 1 94 ? -9.270 -0.181 21.107 1.00 90.00 94 MET A CA 1
ATOM 718 C C . MET A 1 94 ? -8.036 -0.894 20.538 1.00 90.00 94 MET A C 1
ATOM 720 O O . MET A 1 94 ? -7.072 -0.261 20.110 1.00 90.00 94 MET A O 1
ATOM 724 N N . MET A 1 95 ? -8.097 -2.227 20.490 1.00 90.19 95 MET A N 1
ATOM 725 C CA . MET A 1 95 ? -7.108 -3.066 19.810 1.00 90.19 95 MET A CA 1
ATOM 726 C C . MET A 1 95 ? -7.574 -3.363 18.385 1.00 90.19 95 MET A C 1
ATOM 728 O O . MET A 1 95 ? -8.699 -3.816 18.190 1.00 90.19 95 MET A O 1
ATOM 732 N N . TYR A 1 96 ? -6.692 -3.167 17.406 1.00 89.81 96 TYR A N 1
ATOM 733 C CA . TYR A 1 96 ? -6.966 -3.420 15.991 1.00 89.81 96 TYR A CA 1
ATOM 734 C C . TYR A 1 96 ? -6.027 -4.488 15.429 1.00 89.81 96 TYR A C 1
ATOM 736 O O . TYR A 1 96 ? -4.851 -4.551 15.789 1.00 89.81 96 TYR A O 1
ATOM 744 N N . ARG A 1 97 ? -6.541 -5.313 14.512 1.00 91.88 97 ARG A N 1
ATOM 745 C CA . ARG A 1 97 ? -5.740 -6.234 13.697 1.00 91.88 97 ARG A CA 1
ATOM 746 C C . ARG A 1 97 ? -5.608 -5.650 12.295 1.00 91.88 97 ARG A C 1
ATOM 748 O O . ARG A 1 97 ? -6.617 -5.365 11.661 1.00 91.88 97 ARG A O 1
ATOM 755 N N . PHE A 1 98 ? -4.379 -5.539 11.810 1.00 93.00 98 PHE A N 1
ATOM 756 C CA . PHE A 1 98 ? -4.071 -5.179 10.429 1.00 93.00 98 PHE A CA 1
ATOM 757 C C . PHE A 1 98 ? -3.186 -6.261 9.804 1.00 93.00 98 PHE A C 1
ATOM 759 O O . PHE A 1 98 ? -2.392 -6.907 10.490 1.00 93.00 98 PHE A O 1
ATOM 766 N N . SER A 1 99 ? -3.354 -6.486 8.506 1.00 93.88 99 SER A N 1
ATOM 767 C CA . SER A 1 99 ? -2.567 -7.427 7.712 1.00 93.88 99 SER A CA 1
ATOM 768 C C . SER A 1 99 ? -2.702 -7.079 6.231 1.00 93.88 99 SER A C 1
ATOM 770 O O . SER A 1 99 ? -3.646 -6.401 5.827 1.00 93.88 99 SER A O 1
ATOM 772 N N . ALA A 1 100 ? -1.763 -7.550 5.416 1.00 95.38 100 ALA A N 1
ATOM 773 C CA . ALA A 1 100 ? -1.837 -7.459 3.966 1.00 95.38 100 ALA A CA 1
ATOM 774 C C . ALA A 1 100 ? -1.102 -8.636 3.329 1.00 95.38 100 ALA A C 1
ATOM 776 O O . ALA A 1 100 ? -0.204 -9.228 3.930 1.00 95.38 100 ALA A O 1
ATOM 777 N N . TRP A 1 101 ? -1.466 -8.934 2.087 1.00 96.00 101 TRP A N 1
ATOM 778 C CA . TRP A 1 101 ? -0.747 -9.883 1.252 1.00 96.00 101 TRP A CA 1
ATOM 779 C C . TRP A 1 101 ? 0.313 -9.135 0.457 1.00 96.00 101 TRP A C 1
ATOM 781 O O . TRP A 1 101 ? -0.010 -8.354 -0.436 1.00 96.00 101 TRP A O 1
ATOM 791 N N . VAL A 1 102 ? 1.579 -9.369 0.793 1.00 95.69 102 VAL A N 1
ATOM 792 C CA . VAL A 1 102 ? 2.720 -8.786 0.085 1.00 95.69 102 VAL A CA 1
ATOM 793 C C . VAL A 1 102 ? 3.341 -9.858 -0.801 1.00 95.69 102 VAL A C 1
ATOM 795 O O . VAL A 1 102 ? 3.582 -10.982 -0.362 1.00 95.69 102 VAL A O 1
ATOM 798 N N . ARG A 1 103 ? 3.631 -9.498 -2.052 1.00 94.88 103 ARG A N 1
ATOM 799 C CA . ARG A 1 103 ? 4.534 -10.237 -2.935 1.00 94.88 103 ARG A CA 1
ATOM 800 C C . ARG A 1 103 ? 5.688 -9.310 -3.285 1.00 94.88 103 ARG A C 1
ATOM 802 O O . ARG A 1 103 ? 5.459 -8.184 -3.712 1.00 94.88 103 ARG A O 1
ATOM 809 N N . ALA A 1 104 ? 6.907 -9.803 -3.133 1.00 94.62 104 ALA A N 1
ATOM 810 C CA . ALA A 1 104 ? 8.119 -9.128 -3.570 1.00 94.62 104 ALA A CA 1
ATOM 811 C C . ALA A 1 104 ? 8.828 -9.978 -4.636 1.00 94.62 104 ALA A C 1
ATOM 813 O O . ALA A 1 104 ? 8.511 -11.158 -4.802 1.00 94.62 104 ALA A O 1
ATOM 814 N N . GLN A 1 105 ? 9.743 -9.364 -5.381 1.00 92.62 105 GLN A N 1
ATOM 815 C CA . GLN A 1 105 ? 10.578 -10.033 -6.376 1.00 92.62 105 GLN A CA 1
ATOM 816 C C . GLN A 1 105 ? 11.866 -9.226 -6.549 1.00 92.62 105 GLN A C 1
ATOM 818 O O . GLN A 1 105 ? 11.813 -8.073 -6.976 1.00 92.62 105 GLN A O 1
ATOM 823 N N . GLY A 1 106 ? 13.013 -9.823 -6.229 1.00 90.38 106 GLY A N 1
ATOM 824 C CA . GLY A 1 106 ? 14.327 -9.222 -6.440 1.00 90.38 106 GLY A CA 1
ATOM 825 C C . GLY A 1 106 ? 14.616 -7.975 -5.597 1.00 90.38 106 GLY A C 1
ATOM 826 O O . GLY A 1 106 ? 15.462 -7.176 -5.997 1.00 90.38 106 GLY A O 1
ATOM 827 N N . VAL A 1 107 ? 13.951 -7.778 -4.451 1.00 92.62 107 VAL A N 1
ATOM 828 C CA . VAL A 1 107 ? 14.224 -6.624 -3.575 1.00 92.62 107 VAL A CA 1
ATOM 829 C C . VAL A 1 107 ? 15.567 -6.820 -2.869 1.00 92.62 107 VAL A C 1
ATOM 831 O O . VAL A 1 107 ? 15.775 -7.798 -2.154 1.00 92.62 107 VAL A O 1
ATOM 834 N N . GLN A 1 108 ? 16.479 -5.867 -3.052 1.00 89.25 108 GLN A N 1
ATOM 835 C CA . GLN A 1 108 ? 17.837 -5.898 -2.502 1.00 89.25 108 GLN A CA 1
ATOM 836 C C . GLN A 1 108 ? 18.035 -4.841 -1.406 1.00 89.25 108 GLN A C 1
ATOM 838 O O . GLN A 1 108 ? 17.205 -3.953 -1.222 1.00 89.25 108 GLN A O 1
ATOM 843 N N . GLY A 1 109 ? 19.159 -4.927 -0.689 1.00 86.94 109 GLY A N 1
ATOM 844 C CA . GLY A 1 109 ? 19.551 -3.976 0.357 1.00 86.94 109 GLY A CA 1
ATOM 845 C C . GLY A 1 109 ? 19.572 -4.580 1.763 1.00 86.94 109 GLY A C 1
ATOM 846 O O . GLY A 1 109 ? 19.237 -5.750 1.963 1.00 86.94 109 GLY A O 1
ATOM 847 N N . ASN A 1 110 ? 19.987 -3.771 2.741 1.00 88.31 110 ASN A N 1
ATOM 848 C CA . ASN A 1 110 ? 20.248 -4.217 4.116 1.00 88.31 110 ASN A CA 1
ATOM 849 C C . ASN A 1 110 ? 19.007 -4.212 5.030 1.00 88.31 110 ASN A C 1
ATOM 851 O O . ASN A 1 110 ? 19.036 -4.856 6.075 1.00 88.31 110 ASN A O 1
ATOM 855 N N . ASP A 1 111 ? 17.931 -3.520 4.643 1.00 88.94 111 ASP A N 1
ATOM 856 C CA . ASP A 1 111 ? 16.663 -3.472 5.391 1.00 88.94 111 ASP A CA 1
ATOM 857 C C . ASP A 1 111 ? 15.849 -4.779 5.223 1.00 88.94 111 ASP A C 1
ATOM 859 O O . ASP A 1 111 ? 16.304 -5.741 4.604 1.00 88.94 111 ASP A O 1
ATOM 863 N N . THR A 1 112 ? 14.638 -4.841 5.768 1.00 91.12 112 THR A N 1
ATOM 864 C CA . THR A 1 112 ? 13.757 -6.016 5.796 1.00 91.12 112 THR A CA 1
ATOM 865 C C . THR A 1 112 ? 13.027 -6.280 4.473 1.00 91.12 112 THR A C 1
ATOM 867 O O . THR A 1 112 ? 12.728 -7.432 4.170 1.00 91.12 112 THR A O 1
ATOM 870 N N . GLY A 1 113 ? 12.816 -5.259 3.636 1.00 92.25 113 GLY A N 1
ATOM 871 C CA . GLY A 1 113 ? 12.155 -5.374 2.329 1.00 92.25 113 GLY A CA 1
ATOM 872 C C . GLY A 1 113 ? 10.757 -4.751 2.302 1.00 92.25 113 GLY A C 1
ATOM 873 O O . GLY A 1 113 ? 10.463 -3.830 3.059 1.00 92.25 113 GLY A O 1
ATOM 874 N N . ALA A 1 114 ? 9.888 -5.232 1.412 1.00 93.06 114 ALA A N 1
ATOM 875 C CA . ALA A 1 114 ? 8.532 -4.709 1.263 1.00 93.06 114 ALA A CA 1
ATOM 876 C C . ALA A 1 114 ? 7.654 -5.116 2.458 1.00 93.06 114 ALA A C 1
ATOM 878 O O . ALA A 1 114 ? 7.547 -6.303 2.771 1.00 93.06 114 ALA A O 1
ATOM 879 N N . THR A 1 115 ? 7.013 -4.142 3.107 1.00 93.75 115 THR A N 1
ATOM 880 C CA . THR A 1 115 ? 6.153 -4.348 4.283 1.00 93.75 115 THR A CA 1
ATOM 881 C C . THR A 1 115 ? 4.945 -3.406 4.276 1.00 93.75 115 THR A C 1
ATOM 883 O O . THR A 1 115 ? 4.780 -2.592 3.367 1.00 93.75 115 THR A O 1
ATOM 886 N N . ILE A 1 116 ? 4.105 -3.521 5.301 1.00 95.31 116 ILE A N 1
ATOM 887 C CA . ILE A 1 116 ? 3.040 -2.575 5.647 1.00 95.31 116 ILE A CA 1
ATOM 888 C C . ILE A 1 116 ? 3.362 -1.874 6.965 1.00 95.31 116 ILE A C 1
ATOM 890 O O . ILE A 1 116 ? 4.184 -2.347 7.744 1.00 95.31 116 ILE A O 1
ATOM 894 N N . CYS A 1 117 ? 2.667 -0.782 7.258 1.00 94.56 117 CYS A N 1
ATOM 895 C CA . CYS A 1 117 ? 2.750 -0.116 8.549 1.00 94.56 117 CYS A CA 1
ATOM 896 C C . CYS A 1 117 ? 1.400 0.463 8.969 1.00 94.56 117 CYS A C 1
ATOM 898 O O . CYS A 1 117 ? 0.511 0.675 8.144 1.00 94.56 117 CYS A O 1
ATOM 900 N N . VAL A 1 118 ? 1.264 0.730 10.265 1.00 94.50 118 VAL A N 1
ATOM 901 C CA . VAL A 1 118 ? 0.216 1.599 10.812 1.00 94.50 118 VAL A CA 1
ATOM 902 C C . VAL A 1 118 ? 0.919 2.696 11.587 1.00 94.50 118 VAL A C 1
ATOM 904 O O . VAL A 1 118 ? 1.706 2.399 12.482 1.00 94.50 118 VAL A O 1
ATOM 907 N N . GLU A 1 119 ? 0.645 3.945 11.234 1.00 93.81 119 GLU A N 1
ATOM 908 C CA . GLU A 1 119 ? 1.257 5.134 11.825 1.00 93.81 119 GLU A CA 1
ATOM 909 C C . GLU A 1 119 ? 0.178 6.010 12.461 1.00 93.81 119 GLU A C 1
ATOM 911 O O . GLU A 1 119 ? -0.938 6.115 11.949 1.00 93.81 119 GLU A O 1
ATOM 916 N N . TRP A 1 120 ? 0.509 6.650 13.578 1.00 91.12 120 TRP A N 1
ATOM 917 C CA . TRP A 1 120 ? -0.368 7.579 14.280 1.00 91.12 120 TRP A CA 1
ATOM 918 C C . TRP A 1 120 ? 0.281 8.954 14.404 1.00 91.12 120 TRP A C 1
ATOM 920 O O . TRP A 1 120 ? 1.454 9.112 14.757 1.00 91.12 120 TRP A O 1
ATOM 930 N N . TYR A 1 121 ? -0.540 9.961 14.127 1.00 89.81 121 TYR A N 1
ATOM 931 C CA . TYR A 1 121 ? -0.181 11.369 14.084 1.00 89.81 121 TYR A CA 1
ATOM 932 C C . TYR A 1 121 ? -1.030 12.135 15.098 1.00 89.81 121 TYR A C 1
ATOM 934 O O . TYR A 1 121 ? -2.194 11.805 15.322 1.00 89.81 121 TYR A O 1
ATOM 942 N N . GLY A 1 122 ? -0.454 13.175 15.691 1.00 88.00 122 GLY A N 1
ATOM 943 C CA . GLY A 1 122 ? -1.190 14.181 16.453 1.00 88.00 122 GLY A CA 1
ATOM 944 C C . GLY A 1 122 ? -0.954 15.576 15.887 1.00 88.00 122 GLY A C 1
ATOM 945 O O . GLY A 1 122 ? -0.366 15.742 14.821 1.00 88.00 122 GLY A O 1
ATOM 946 N N . GLU A 1 123 ? -1.354 16.599 16.641 1.00 91.06 123 GLU A N 1
ATOM 947 C CA . GLU A 1 123 ? -1.293 18.013 16.225 1.00 91.06 123 GLU A CA 1
ATOM 948 C C . GLU A 1 123 ? 0.100 18.487 15.767 1.00 91.06 123 GLU A C 1
ATOM 950 O O . GLU A 1 123 ? 0.212 19.429 14.988 1.00 91.06 123 GLU A O 1
ATOM 955 N N . LYS A 1 124 ? 1.169 17.839 16.249 1.00 93.38 124 LYS A N 1
ATOM 956 C CA . LYS A 1 124 ? 2.572 18.169 15.939 1.00 93.38 124 LYS A CA 1
ATOM 957 C C . LYS A 1 124 ? 3.213 17.240 14.898 1.00 93.38 124 LYS A C 1
ATOM 959 O O . LYS A 1 124 ? 4.426 17.285 14.719 1.00 93.38 124 LYS A O 1
ATOM 964 N N . GLY A 1 125 ? 2.421 16.407 14.223 1.00 91.88 125 GLY A N 1
ATOM 965 C CA . GLY A 1 125 ? 2.890 15.419 13.253 1.00 91.88 125 GLY A CA 1
ATOM 966 C C . GLY A 1 125 ? 3.010 14.010 13.840 1.00 91.88 125 GLY A C 1
ATOM 967 O O . GLY A 1 125 ? 2.226 13.617 14.703 1.00 91.88 125 GLY A O 1
ATOM 968 N N . PHE A 1 126 ? 3.959 13.234 13.315 1.00 91.62 126 PHE A N 1
ATOM 969 C CA . PHE A 1 126 ? 4.154 11.819 13.639 1.00 91.62 126 PHE A CA 1
ATOM 970 C C . PHE A 1 126 ? 4.428 11.598 15.135 1.00 91.62 126 PHE A C 1
ATOM 972 O O . PHE A 1 126 ? 5.279 12.266 15.722 1.00 91.62 126 PHE A O 1
ATOM 979 N N . ILE A 1 127 ? 3.718 10.640 15.737 1.00 93.75 127 ILE A N 1
ATOM 980 C CA . ILE A 1 127 ? 3.900 10.221 17.137 1.00 93.75 127 ILE A CA 1
ATOM 981 C C . ILE A 1 127 ? 4.537 8.827 17.214 1.00 93.75 127 ILE A C 1
ATOM 983 O O . ILE A 1 127 ? 5.286 8.542 18.147 1.00 93.75 127 ILE A O 1
ATOM 987 N N . GLY A 1 128 ? 4.250 7.952 16.252 1.00 92.50 128 GLY A N 1
ATOM 988 C CA . GLY A 1 128 ? 4.804 6.605 16.201 1.00 92.50 128 GLY A CA 1
ATOM 989 C C . GLY A 1 128 ? 4.085 5.721 15.189 1.00 92.50 128 GLY A C 1
ATOM 990 O O . GLY A 1 128 ? 3.151 6.151 14.515 1.00 92.50 128 GLY A O 1
ATOM 991 N N . GLY A 1 129 ? 4.499 4.461 15.124 1.00 92.56 129 GLY A N 1
ATOM 992 C CA . GLY A 1 129 ? 3.854 3.459 14.290 1.00 92.56 129 GLY A CA 1
ATOM 993 C C . GLY A 1 129 ? 4.328 2.047 14.608 1.00 92.56 129 GLY A C 1
ATOM 994 O O . GLY A 1 129 ? 5.215 1.842 15.438 1.00 92.56 129 GLY A O 1
ATOM 995 N N . THR A 1 130 ? 3.719 1.068 13.947 1.00 93.12 130 THR A N 1
ATOM 996 C CA . THR A 1 130 ? 4.125 -0.341 13.976 1.00 93.12 130 THR A CA 1
ATOM 997 C C . THR A 1 130 ? 4.485 -0.794 12.568 1.00 93.12 130 THR A C 1
ATOM 999 O O . THR A 1 130 ? 3.681 -0.647 11.647 1.00 93.12 130 THR A O 1
ATOM 1002 N N . TYR A 1 131 ? 5.671 -1.386 12.431 1.00 93.38 131 TYR A N 1
ATOM 1003 C CA . TYR A 1 131 ? 6.260 -1.821 11.165 1.00 93.38 131 TYR A CA 1
ATOM 1004 C C . TYR A 1 131 ? 6.666 -3.299 11.302 1.00 93.38 131 TYR A C 1
ATOM 1006 O O . TYR A 1 131 ? 7.733 -3.594 11.846 1.00 93.38 131 TYR A O 1
ATOM 1014 N N . PRO A 1 132 ? 5.811 -4.258 10.899 1.00 92.25 132 PRO A N 1
ATOM 1015 C CA . PRO A 1 132 ? 6.210 -5.655 10.772 1.00 92.25 132 PRO A CA 1
ATOM 1016 C C . PRO A 1 132 ? 7.412 -5.814 9.831 1.00 92.25 132 PRO A C 1
ATOM 1018 O O . PRO A 1 132 ? 7.596 -5.022 8.906 1.00 92.25 132 PRO A O 1
ATOM 1021 N N . GLY A 1 133 ? 8.221 -6.855 10.041 1.00 92.38 133 GLY A N 1
ATOM 1022 C CA . GLY A 1 133 ? 9.340 -7.159 9.146 1.00 92.38 133 GLY A CA 1
ATOM 1023 C C . GLY A 1 133 ? 8.857 -7.450 7.723 1.00 92.38 133 GLY A C 1
ATOM 1024 O O . GLY A 1 133 ? 7.901 -8.203 7.539 1.00 92.38 133 GLY A O 1
ATOM 1025 N N . GLY A 1 134 ? 9.504 -6.833 6.734 1.00 92.94 134 GLY A N 1
ATOM 1026 C CA . GLY A 1 134 ? 9.177 -7.014 5.323 1.00 92.94 134 GLY A CA 1
ATOM 1027 C C . GLY A 1 134 ? 9.657 -8.326 4.707 1.00 92.94 134 GLY A C 1
ATOM 1028 O O . GLY A 1 134 ? 10.264 -9.176 5.359 1.00 92.94 134 GLY A O 1
ATOM 1029 N N . ILE A 1 135 ? 9.384 -8.464 3.409 1.00 93.75 135 ILE A N 1
ATOM 1030 C CA . ILE A 1 135 ? 9.839 -9.574 2.566 1.00 93.75 135 ILE A CA 1
ATOM 1031 C C . ILE A 1 135 ? 10.633 -9.067 1.357 1.00 93.75 135 ILE A C 1
ATOM 1033 O O . ILE A 1 135 ? 10.360 -7.985 0.830 1.00 93.75 135 ILE A O 1
ATOM 1037 N N . LYS A 1 136 ? 11.596 -9.867 0.880 1.00 91.75 136 LYS A N 1
ATOM 1038 C CA . LYS A 1 136 ? 12.436 -9.510 -0.280 1.00 91.75 136 LYS A CA 1
ATOM 1039 C C . LYS A 1 136 ? 12.039 -10.186 -1.592 1.00 91.75 136 LYS A C 1
ATOM 1041 O O . LYS A 1 136 ? 12.101 -9.546 -2.641 1.00 91.75 136 LYS A O 1
ATOM 1046 N N . GLY A 1 137 ? 11.539 -11.420 -1.511 1.00 80.31 137 GLY A N 1
ATOM 1047 C CA . GLY A 1 137 ? 11.126 -12.206 -2.672 1.00 80.31 137 GLY A CA 1
ATOM 1048 C C . GLY A 1 137 ? 12.332 -12.658 -3.486 1.00 80.31 137 GLY A C 1
ATOM 1049 O O . GLY A 1 137 ? 12.854 -11.884 -4.288 1.00 80.31 137 GLY A O 1
ATOM 1050 N N . ASP A 1 138 ? 12.750 -13.893 -3.229 1.00 64.19 138 ASP A N 1
ATOM 1051 C CA . ASP A 1 138 ? 13.927 -14.539 -3.821 1.00 64.19 138 ASP A CA 1
ATOM 1052 C C . ASP A 1 138 ? 13.820 -14.691 -5.356 1.00 64.19 138 ASP A C 1
ATOM 1054 O O . ASP A 1 138 ? 12.696 -14.943 -5.858 1.00 64.19 138 ASP A O 1
#

Secondary structure (DSSP, 8-state):
----------------------------------PPP-SSSTTSTTTTTT-B--TTEEEESSS-SSSS-EEEE----TT-----B----PPTT-----------SS--SSS--B---EEEEETTEEEEEE----B---

Sequence (138 aa):
MIHPLYSFPWRLATGLVVALLLLAAAPQARCAEEEPNLVTNPSFEEGNAGWTLPATYTVVDDVAHSGKRSLRVLNTDPDRYLLAAQPLELKPGMMYRFSAWVRAQGVQGNDTGATICVEWYGEKGFIGGTYPGGIKGD

Radius of gyration: 33.96 Å; chains: 1; bounding box: 76×74×94 Å

pLDDT: mean 82.36, std 19.77, range [33.59, 98.62]